Protein AF-A0A495IFT9-F1 (afdb_monomer_lite)

Secondary structure (DSSP, 8-state):
---TTTT---EEEEEEEETTS-TTHHHHHHHHHHHHHHHT-SEEEEEEEEEEEEETTEEEEEEEEEEEETTS-----------

Sequence (83 aa):
MNDPRDIASTLTFAQSVHADDEPGRFSELLRNVADTVDGLGRVDVHDMTFRQESTPQGDFLTISVYYDRLDGPDLRIVPIHGD

Organism: NCBI:txid386892

Structure (mmCIF, N/CA/C/O backbone):
data_AF-A0A495IFT9-F1
#
_entry.id   AF-A0A495IFT9-F1
#
loop_
_atom_site.group_PDB
_atom_site.id
_atom_site.type_symbol
_atom_site.label_atom_id
_atom_site.label_alt_id
_atom_site.label_comp_id
_atom_site.label_asym_id
_atom_site.label_entity_id
_atom_site.label_seq_id
_atom_site.pdbx_PDB_ins_code
_atom_site.Cartn_x
_atom_site.Cartn_y
_atom_site.Cartn_z
_atom_site.occupancy
_atom_site.B_iso_or_equiv
_atom_site.auth_seq_id
_atom_site.auth_comp_id
_atom_site.auth_asym_id
_atom_site.auth_atom_id
_atom_site.pdbx_PDB_model_num
ATOM 1 N N . MET A 1 1 ? 29.340 15.572 -11.260 1.00 43.31 1 MET A N 1
ATOM 2 C CA . MET A 1 1 ? 29.386 14.194 -10.736 1.00 43.31 1 MET A CA 1
ATOM 3 C C . MET A 1 1 ? 27.940 13.804 -10.498 1.00 43.31 1 MET A C 1
ATOM 5 O O . MET A 1 1 ? 27.378 14.278 -9.525 1.00 43.31 1 MET A O 1
ATOM 9 N N . ASN A 1 2 ? 27.310 13.116 -11.455 1.00 48.56 2 ASN A N 1
ATOM 10 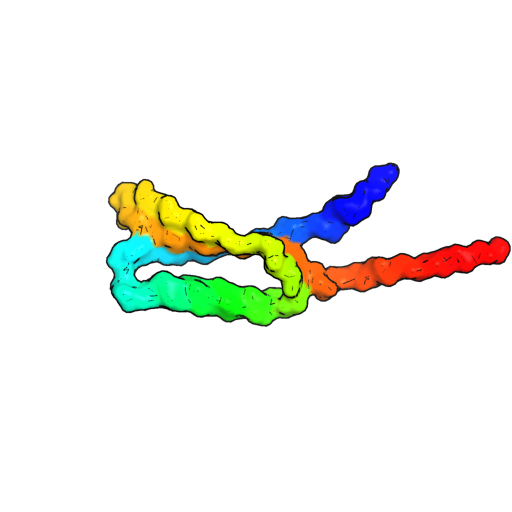C CA . ASN A 1 2 ? 25.936 12.628 -11.293 1.00 48.56 2 ASN A CA 1
ATOM 11 C C . ASN A 1 2 ? 25.999 11.349 -10.460 1.00 48.56 2 ASN A C 1
ATOM 13 O O . ASN A 1 2 ? 26.771 10.449 -10.797 1.00 48.56 2 ASN A O 1
ATOM 17 N N . ASP A 1 3 ? 25.247 11.298 -9.367 1.00 58.56 3 ASP A N 1
ATOM 18 C CA . ASP A 1 3 ? 25.112 10.089 -8.566 1.00 58.56 3 ASP A CA 1
ATOM 19 C C . ASP A 1 3 ? 24.217 9.102 -9.336 1.00 58.56 3 ASP A C 1
ATOM 21 O O . ASP A 1 3 ? 23.111 9.473 -9.729 1.00 58.56 3 ASP A O 1
ATOM 25 N N . PRO A 1 4 ? 24.643 7.854 -9.585 1.00 55.12 4 PRO A N 1
ATOM 26 C CA . PRO A 1 4 ? 23.807 6.856 -10.253 1.00 55.12 4 PRO A CA 1
ATOM 27 C C . PRO A 1 4 ? 22.540 6.484 -9.459 1.00 55.12 4 PRO A C 1
ATOM 29 O O . PRO A 1 4 ? 21.717 5.730 -9.964 1.00 55.12 4 PRO A O 1
ATOM 32 N N . ARG A 1 5 ? 22.357 6.999 -8.238 1.00 56.22 5 ARG A N 1
ATOM 33 C CA . ARG A 1 5 ? 21.117 6.880 -7.457 1.00 56.22 5 ARG A CA 1
ATOM 34 C C . ARG A 1 5 ? 20.081 7.961 -7.785 1.00 56.22 5 ARG A C 1
ATOM 36 O O . ARG A 1 5 ? 18.912 7.749 -7.493 1.00 56.22 5 ARG A O 1
ATOM 43 N N . ASP A 1 6 ? 20.456 9.057 -8.451 1.00 53.38 6 ASP A N 1
ATOM 44 C CA . ASP A 1 6 ? 19.518 10.127 -8.853 1.00 53.38 6 ASP A CA 1
ATOM 45 C C . ASP A 1 6 ? 18.600 9.736 -10.034 1.00 53.38 6 ASP A C 1
ATOM 47 O O . ASP A 1 6 ? 17.773 10.531 -10.476 1.00 53.38 6 ASP A O 1
ATOM 51 N N . ILE A 1 7 ? 18.727 8.515 -10.564 1.00 55.38 7 ILE A N 1
ATOM 52 C CA . ILE A 1 7 ? 17.932 8.000 -11.695 1.00 55.38 7 ILE A CA 1
ATOM 53 C C . ILE A 1 7 ? 16.829 7.008 -11.290 1.00 55.38 7 ILE A C 1
ATOM 55 O O . ILE A 1 7 ? 15.959 6.729 -12.112 1.00 55.38 7 ILE A O 1
ATOM 59 N N . ALA A 1 8 ? 16.803 6.524 -10.043 1.00 54.31 8 ALA A N 1
ATOM 60 C CA . ALA A 1 8 ? 15.713 5.694 -9.524 1.00 54.31 8 ALA A CA 1
ATOM 61 C C . ALA A 1 8 ? 14.801 6.556 -8.640 1.00 54.31 8 ALA A C 1
ATOM 63 O O . ALA A 1 8 ? 15.023 6.717 -7.442 1.00 54.31 8 ALA A O 1
ATOM 64 N N . SER A 1 9 ? 13.796 7.188 -9.249 1.00 68.75 9 SER A N 1
ATOM 65 C CA . SER A 1 9 ? 12.737 7.836 -8.472 1.00 68.75 9 SER A CA 1
ATOM 66 C C . SER A 1 9 ? 11.851 6.753 -7.865 1.00 68.75 9 SER A C 1
ATOM 68 O O . SER A 1 9 ? 10.984 6.236 -8.565 1.00 68.75 9 SER A O 1
ATOM 70 N N . THR A 1 10 ? 12.044 6.440 -6.581 1.00 80.94 10 THR A N 1
ATOM 71 C CA . THR A 1 10 ? 11.110 5.579 -5.846 1.00 80.94 10 THR A CA 1
ATOM 72 C C . THR A 1 10 ? 9.731 6.222 -5.840 1.00 80.94 10 THR A C 1
ATOM 74 O O . THR A 1 10 ? 9.529 7.303 -5.280 1.00 80.94 10 THR A O 1
ATOM 77 N N . LEU A 1 11 ? 8.778 5.565 -6.494 1.00 87.69 11 LEU A N 1
ATOM 78 C CA . LEU A 1 11 ? 7.390 5.991 -6.567 1.00 87.69 11 LEU A CA 1
ATOM 79 C C . LEU A 1 11 ? 6.604 5.392 -5.404 1.00 87.69 11 LEU A C 1
ATOM 81 O O . LEU A 1 11 ? 6.929 4.327 -4.879 1.00 87.69 11 LEU A O 1
ATOM 85 N N . THR A 1 12 ? 5.531 6.075 -5.012 1.00 93.19 12 THR A N 1
ATOM 86 C CA . THR A 1 12 ? 4.610 5.565 -4.000 1.00 93.19 12 THR A CA 1
ATOM 87 C C . THR A 1 12 ? 3.162 5.830 -4.377 1.00 93.19 12 THR A C 1
ATOM 89 O O . THR A 1 12 ? 2.841 6.854 -4.984 1.00 93.19 12 THR A O 1
ATOM 92 N N . PHE A 1 13 ? 2.284 4.898 -4.019 1.00 95.00 13 PHE A N 1
ATOM 93 C CA . PHE A 1 13 ? 0.847 5.132 -3.954 1.00 95.00 13 PHE A CA 1
ATOM 94 C C . PHE A 1 13 ? 0.299 4.544 -2.655 1.00 95.00 13 PHE A C 1
ATOM 96 O O . PHE A 1 13 ? 0.883 3.617 -2.091 1.00 95.00 13 PHE A O 1
ATOM 103 N N . ALA A 1 14 ? -0.830 5.076 -2.194 1.00 94.56 14 ALA A N 1
ATOM 104 C CA . ALA A 1 14 ? -1.507 4.583 -1.007 1.00 94.56 14 ALA A CA 1
ATOM 105 C C . ALA A 1 14 ? -3.014 4.481 -1.241 1.00 94.56 14 ALA A C 1
ATOM 107 O O . ALA A 1 14 ? -3.594 5.282 -1.976 1.00 94.56 14 ALA A O 1
ATOM 108 N N . GLN A 1 15 ? -3.636 3.495 -0.604 1.00 94.88 15 GLN A N 1
ATOM 109 C CA . GLN A 1 15 ? -5.083 3.310 -0.587 1.00 94.88 15 GLN A CA 1
ATOM 110 C C . GLN A 1 15 ? -5.545 3.106 0.848 1.00 94.88 15 GLN A C 1
ATOM 112 O O . GLN A 1 15 ? -4.856 2.449 1.630 1.00 94.88 15 GLN A O 1
ATOM 117 N N . SER A 1 16 ? -6.701 3.669 1.191 1.00 92.94 16 SER A N 1
ATOM 118 C CA . SER A 1 16 ? -7.259 3.596 2.536 1.00 92.94 16 SER A CA 1
ATOM 119 C C . SER A 1 16 ? -8.728 3.194 2.537 1.00 92.94 16 SER A C 1
ATOM 121 O O . SER A 1 16 ? -9.460 3.429 1.574 1.00 92.94 16 SER A O 1
ATOM 123 N N . VAL A 1 17 ? -9.150 2.573 3.634 1.00 92.12 17 VAL A N 1
ATOM 124 C CA . VAL A 1 17 ? -10.542 2.206 3.908 1.00 92.12 17 VAL A CA 1
ATOM 125 C C . VAL A 1 17 ? -10.862 2.489 5.370 1.00 92.12 17 VAL A C 1
ATOM 127 O O . VAL A 1 17 ? -9.964 2.460 6.216 1.00 92.12 17 VAL A O 1
ATOM 130 N N . HIS A 1 18 ? -12.128 2.763 5.673 1.00 90.12 18 HIS A N 1
ATOM 131 C CA . HIS A 1 18 ? -12.580 2.840 7.054 1.00 90.12 18 HIS A CA 1
ATOM 132 C C . HIS A 1 18 ? -12.530 1.430 7.666 1.00 90.12 18 HIS A C 1
ATOM 134 O O . HIS A 1 18 ? -13.040 0.473 7.086 1.00 90.12 18 HIS A O 1
ATOM 140 N N . ALA A 1 19 ? -11.863 1.274 8.805 1.00 80.19 19 ALA A N 1
ATOM 141 C CA . ALA A 1 19 ? -11.641 -0.019 9.445 1.00 80.19 19 ALA A CA 1
ATOM 142 C C . ALA A 1 19 ? -12.915 -0.568 10.105 1.00 80.19 19 ALA A C 1
ATOM 144 O O . ALA A 1 19 ? -13.051 -1.783 10.223 1.00 80.19 19 ALA A O 1
ATOM 145 N N . ASP A 1 20 ? -13.847 0.317 10.476 1.00 76.88 20 ASP A N 1
ATOM 146 C CA . ASP A 1 20 ? -15.162 -0.065 11.011 1.00 76.88 20 ASP A CA 1
ATOM 147 C C . ASP A 1 20 ? -16.192 -0.410 9.919 1.00 76.88 20 ASP A C 1
ATOM 149 O O . ASP A 1 20 ? -17.334 -0.744 10.239 1.00 76.88 20 ASP A O 1
ATOM 153 N N . ASP A 1 21 ? -15.827 -0.314 8.633 1.00 71.69 21 ASP A N 1
ATOM 154 C CA . ASP A 1 21 ? -16.718 -0.757 7.561 1.00 71.69 21 ASP A CA 1
ATOM 155 C C . ASP A 1 21 ? -16.861 -2.292 7.563 1.00 71.69 21 ASP A C 1
ATOM 157 O O . ASP A 1 21 ? -16.005 -3.025 8.058 1.00 71.69 21 ASP A O 1
ATOM 161 N N . GLU A 1 22 ? -17.964 -2.767 6.979 1.00 74.56 22 GLU A N 1
ATOM 162 C CA . GLU A 1 22 ? -18.390 -4.172 6.895 1.00 74.56 22 GLU A CA 1
ATOM 163 C C . GLU A 1 22 ? -17.251 -5.218 6.768 1.00 74.56 22 GLU A C 1
ATOM 165 O O . GLU A 1 22 ? -16.259 -5.003 6.054 1.00 74.56 22 GLU A O 1
ATOM 170 N N . PRO A 1 23 ? -17.415 -6.418 7.367 1.00 71.19 23 PRO A N 1
ATOM 171 C CA . PRO A 1 23 ? -16.453 -7.509 7.239 1.00 71.19 23 PRO A CA 1
ATOM 172 C C . PRO A 1 23 ? -16.109 -7.796 5.768 1.00 71.19 23 PRO A C 1
ATOM 174 O O . PRO A 1 23 ? -16.987 -8.085 4.961 1.00 71.19 23 PRO A O 1
ATOM 177 N N . GLY A 1 24 ? -14.818 -7.749 5.423 1.00 76.38 24 GLY A N 1
ATOM 178 C CA . GLY A 1 24 ? -14.322 -8.012 4.061 1.00 76.38 24 GLY A CA 1
ATOM 179 C C . GLY A 1 24 ? -13.665 -6.814 3.373 1.00 76.38 24 GLY A C 1
ATOM 180 O O . GLY A 1 24 ? -12.907 -7.001 2.423 1.00 76.38 24 GLY A O 1
ATOM 181 N N . ARG A 1 25 ? -13.835 -5.600 3.906 1.00 82.62 25 ARG A N 1
ATOM 182 C CA . ARG A 1 25 ? -13.228 -4.373 3.362 1.00 82.62 25 ARG A CA 1
ATOM 183 C C . ARG A 1 25 ? -11.704 -4.383 3.334 1.00 82.62 25 ARG A C 1
ATOM 185 O O . ARG A 1 25 ? -11.108 -3.845 2.407 1.00 82.62 25 ARG A O 1
ATOM 192 N N . PHE A 1 26 ? -11.059 -5.061 4.283 1.00 85.75 26 PHE A N 1
ATOM 193 C CA . PHE A 1 26 ? -9.609 -5.265 4.225 1.00 85.75 26 PHE A CA 1
ATOM 194 C C . PHE A 1 26 ? -9.188 -6.138 3.035 1.00 85.75 26 PHE A C 1
ATOM 196 O O . PHE A 1 26 ? -8.220 -5.826 2.345 1.00 85.75 26 PHE A O 1
ATOM 203 N N . SER A 1 27 ? -9.922 -7.219 2.764 1.00 90.06 27 SER A N 1
ATOM 204 C CA . SER A 1 27 ? -9.650 -8.086 1.614 1.00 90.06 27 SER A CA 1
ATOM 205 C C . SER A 1 27 ? -9.902 -7.360 0.293 1.00 90.06 27 SER A C 1
ATOM 207 O O . SER A 1 27 ? -9.129 -7.525 -0.647 1.00 90.06 27 SER A O 1
ATOM 209 N N . GLU A 1 28 ? -10.933 -6.517 0.232 1.00 91.06 28 GLU A N 1
ATOM 210 C CA . GLU A 1 28 ? -11.174 -5.631 -0.910 1.00 91.06 28 GLU A CA 1
ATOM 211 C C . GLU A 1 28 ? -10.061 -4.592 -1.074 1.00 91.06 28 GLU A C 1
ATOM 213 O O . GLU A 1 28 ? -9.597 -4.378 -2.188 1.00 91.06 28 GLU A O 1
ATOM 218 N N . LEU A 1 29 ? -9.571 -3.997 0.017 1.00 92.75 29 LEU A N 1
ATOM 219 C CA . LEU A 1 29 ? -8.439 -3.072 -0.020 1.00 92.75 29 LEU A CA 1
ATOM 220 C C . LEU A 1 29 ? -7.182 -3.756 -0.573 1.00 92.75 29 LEU A C 1
ATOM 222 O O . LEU A 1 29 ? -6.538 -3.219 -1.469 1.00 92.75 29 LEU A O 1
ATOM 226 N N . LEU A 1 30 ? -6.864 -4.966 -0.104 1.00 93.56 30 LEU A N 1
ATOM 227 C CA . LEU A 1 30 ? -5.758 -5.760 -0.648 1.00 93.56 30 LEU A CA 1
ATOM 228 C C . LEU A 1 30 ? -5.948 -6.062 -2.136 1.00 93.56 30 LEU A C 1
ATOM 230 O O . LEU A 1 30 ? -4.990 -5.992 -2.906 1.00 93.56 30 LEU A O 1
ATOM 234 N N . ARG A 1 31 ? -7.179 -6.382 -2.551 1.00 95.56 31 ARG A N 1
ATOM 235 C CA . ARG A 1 31 ? -7.490 -6.642 -3.956 1.00 95.56 31 ARG A CA 1
ATOM 236 C C . ARG A 1 31 ? -7.301 -5.393 -4.811 1.00 95.56 31 ARG A C 1
ATOM 238 O O . ARG A 1 31 ? -6.655 -5.478 -5.846 1.00 95.56 31 ARG A O 1
ATOM 245 N N . ASN A 1 32 ? -7.781 -4.245 -4.347 1.00 95.44 32 ASN A N 1
ATOM 246 C CA . ASN A 1 32 ? -7.632 -2.968 -5.039 1.00 95.44 32 ASN A CA 1
ATOM 247 C C . ASN A 1 32 ? -6.158 -2.560 -5.171 1.00 95.44 32 ASN A C 1
ATOM 249 O O . ASN A 1 32 ? -5.745 -2.064 -6.222 1.00 95.44 32 ASN A O 1
ATOM 253 N N . VAL A 1 33 ? -5.348 -2.810 -4.137 1.00 96.50 33 VAL A N 1
ATOM 254 C CA . VAL A 1 33 ? -3.896 -2.603 -4.196 1.00 96.50 33 VAL A CA 1
ATOM 255 C C . VAL A 1 33 ? -3.272 -3.525 -5.242 1.00 96.50 33 VAL A C 1
ATOM 257 O O . VAL A 1 33 ? -2.506 -3.044 -6.073 1.00 96.50 33 VAL A O 1
ATOM 260 N N . ALA A 1 34 ? -3.627 -4.814 -5.252 1.00 95.69 34 ALA A N 1
ATOM 261 C CA . ALA A 1 34 ? -3.124 -5.769 -6.240 1.00 95.69 34 ALA A CA 1
ATOM 262 C C . ALA A 1 34 ? -3.504 -5.370 -7.675 1.00 95.69 34 ALA A C 1
ATOM 264 O O . ALA A 1 34 ? -2.631 -5.283 -8.532 1.00 95.69 34 ALA A O 1
ATOM 265 N N . ASP A 1 35 ? -4.772 -5.024 -7.914 1.00 97.50 35 ASP A N 1
ATOM 266 C CA . ASP A 1 35 ? -5.254 -4.573 -9.224 1.00 97.50 35 ASP A CA 1
ATOM 267 C C . ASP A 1 35 ? -4.548 -3.272 -9.664 1.00 97.50 35 ASP A C 1
ATOM 269 O O . ASP A 1 35 ? -4.279 -3.064 -10.849 1.00 97.50 35 ASP A O 1
ATOM 273 N N . THR A 1 36 ? -4.187 -2.403 -8.712 1.00 96.25 36 THR A N 1
ATOM 274 C CA . THR A 1 36 ? -3.393 -1.197 -8.993 1.00 96.25 36 THR A CA 1
ATOM 275 C C . THR A 1 36 ? -1.966 -1.553 -9.395 1.00 96.25 36 THR A C 1
ATOM 277 O O . THR A 1 36 ? -1.479 -1.012 -10.383 1.00 96.25 36 THR A O 1
ATOM 280 N N . VAL A 1 37 ? -1.306 -2.467 -8.673 1.00 94.00 37 VAL A N 1
ATOM 281 C CA . VAL A 1 37 ? 0.044 -2.946 -9.019 1.00 94.00 37 VAL A CA 1
ATOM 282 C C . VAL A 1 37 ? 0.056 -3.585 -10.406 1.00 94.00 37 VAL A C 1
ATOM 284 O O . VAL A 1 37 ? 0.898 -3.221 -11.224 1.00 94.00 37 VAL A O 1
ATOM 287 N N . ASP A 1 38 ? -0.915 -4.446 -10.712 1.00 94.00 38 ASP A N 1
ATOM 288 C CA . ASP A 1 38 ? -1.054 -5.066 -12.035 1.00 94.00 38 ASP A CA 1
ATOM 289 C C . ASP A 1 38 ? -1.243 -4.011 -13.142 1.00 94.00 38 ASP A C 1
ATOM 291 O O . ASP A 1 38 ? -0.683 -4.125 -14.235 1.00 94.00 38 ASP A O 1
ATOM 295 N N . GLY A 1 39 ? -1.987 -2.938 -12.851 1.00 93.75 39 GLY A N 1
ATOM 296 C CA . GLY A 1 39 ? -2.196 -1.816 -13.767 1.00 93.75 39 GLY A CA 1
ATOM 297 C C . GLY A 1 39 ? -0.969 -0.922 -13.993 1.00 93.75 39 GLY A C 1
ATOM 298 O O . GLY A 1 39 ? -0.943 -0.169 -14.969 1.00 93.75 39 GLY A O 1
ATOM 299 N N . LEU A 1 40 ? 0.053 -0.982 -13.131 1.00 90.62 40 LEU A N 1
ATOM 300 C CA . LEU A 1 40 ? 1.266 -0.164 -13.259 1.00 90.62 40 LEU A CA 1
ATOM 301 C C . LEU A 1 40 ? 2.244 -0.675 -14.328 1.00 90.62 40 LEU A C 1
ATOM 303 O O . LEU A 1 40 ? 3.139 0.081 -14.718 1.00 90.62 40 LEU A O 1
ATOM 307 N N . GLY A 1 41 ? 2.072 -1.902 -14.827 1.00 90.12 41 GLY A N 1
ATOM 308 C CA . GLY A 1 41 ? 2.996 -2.523 -15.779 1.00 90.12 41 GLY A CA 1
ATOM 309 C C . GLY A 1 41 ? 4.175 -3.196 -15.076 1.00 90.12 41 GLY A C 1
ATOM 310 O O . GLY A 1 41 ? 4.010 -3.778 -14.004 1.00 90.12 41 GLY A O 1
ATOM 311 N N . ARG A 1 42 ? 5.377 -3.171 -15.670 1.00 92.19 42 ARG A N 1
ATOM 312 C CA . ARG A 1 42 ? 6.533 -3.828 -15.044 1.00 92.19 42 ARG A CA 1
ATOM 313 C C . ARG A 1 42 ? 7.090 -2.919 -13.960 1.00 92.19 42 ARG A C 1
ATOM 315 O O . ARG A 1 42 ? 7.695 -1.881 -14.235 1.00 92.19 42 ARG A O 1
ATOM 322 N N . VAL A 1 43 ? 6.905 -3.343 -12.720 1.00 91.31 43 VAL A N 1
ATOM 323 C CA . VAL A 1 43 ? 7.410 -2.658 -11.534 1.00 91.31 43 VAL A CA 1
ATOM 324 C C . VAL A 1 43 ? 8.243 -3.603 -10.682 1.00 91.31 43 VAL A C 1
ATOM 326 O O . VAL A 1 43 ? 8.048 -4.817 -10.726 1.00 91.31 43 VAL A O 1
ATOM 329 N N . ASP A 1 44 ? 9.161 -3.032 -9.913 1.00 91.88 44 ASP A N 1
ATOM 330 C CA . ASP A 1 44 ? 9.810 -3.703 -8.789 1.00 91.88 44 ASP A CA 1
ATOM 331 C C . ASP A 1 44 ? 9.264 -3.094 -7.498 1.00 91.88 44 ASP A C 1
ATOM 333 O O . ASP A 1 44 ? 9.310 -1.874 -7.329 1.00 91.88 44 ASP A O 1
ATOM 337 N N . VAL A 1 45 ? 8.667 -3.918 -6.636 1.00 92.81 45 VAL A N 1
ATOM 338 C CA . VAL A 1 45 ? 8.057 -3.465 -5.379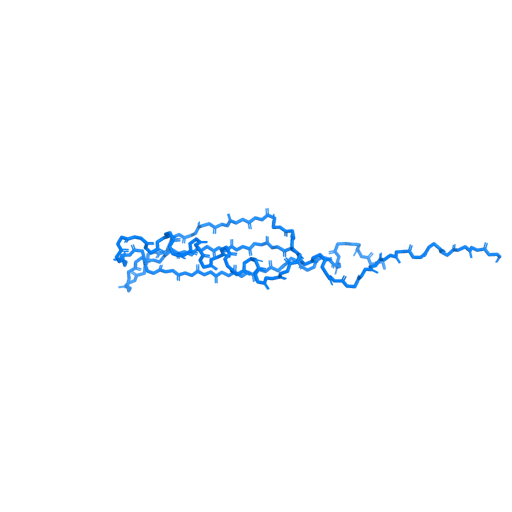 1.00 92.81 45 VAL A CA 1
ATOM 339 C C . VAL A 1 45 ? 9.051 -3.696 -4.256 1.00 92.81 45 VAL A C 1
ATOM 341 O O . VAL A 1 45 ? 9.393 -4.835 -3.943 1.00 92.81 45 VAL A O 1
ATOM 344 N N . HIS A 1 46 ? 9.464 -2.606 -3.620 1.00 92.75 46 HIS A N 1
ATOM 345 C CA . HIS A 1 46 ? 10.490 -2.623 -2.579 1.00 92.75 46 HIS A CA 1
ATOM 346 C C . HIS A 1 46 ? 9.905 -2.844 -1.198 1.00 92.75 46 HIS A C 1
ATOM 348 O O . HIS A 1 46 ? 10.484 -3.553 -0.378 1.00 92.75 46 HIS A O 1
ATOM 354 N N . ASP A 1 47 ? 8.770 -2.199 -0.933 1.00 94.25 47 ASP A N 1
ATOM 355 C CA . ASP A 1 47 ? 8.150 -2.218 0.382 1.00 94.25 47 ASP A CA 1
ATOM 356 C C . ASP A 1 47 ? 6.635 -2.012 0.294 1.00 94.25 47 ASP A C 1
ATOM 358 O O . ASP A 1 47 ? 6.107 -1.366 -0.619 1.00 94.25 47 ASP A O 1
ATOM 362 N N . MET A 1 48 ? 5.941 -2.557 1.287 1.00 95.25 48 MET A N 1
ATOM 363 C CA . MET A 1 48 ? 4.518 -2.367 1.511 1.00 95.25 48 MET A CA 1
ATOM 364 C C . MET A 1 48 ? 4.284 -2.170 3.003 1.00 95.25 48 MET A C 1
ATOM 366 O O . MET A 1 48 ? 4.544 -3.059 3.814 1.00 95.25 48 MET A O 1
ATOM 370 N N . THR A 1 49 ? 3.738 -1.014 3.364 1.00 95.12 49 THR A N 1
ATOM 371 C CA . THR A 1 49 ? 3.471 -0.672 4.763 1.00 95.12 49 THR A CA 1
ATOM 372 C C . THR A 1 49 ? 1.980 -0.577 5.033 1.00 95.12 49 THR A C 1
ATOM 374 O O . THR A 1 49 ? 1.201 -0.129 4.191 1.00 95.12 49 THR A O 1
ATOM 377 N N . PHE A 1 50 ? 1.597 -0.989 6.239 1.00 93.88 50 PHE A N 1
ATOM 378 C CA . PHE A 1 50 ? 0.232 -0.936 6.742 1.00 93.88 50 PHE A CA 1
ATOM 379 C C . PHE A 1 50 ? 0.192 0.052 7.904 1.00 93.88 50 PHE A C 1
ATOM 381 O O . PHE A 1 50 ? 0.975 -0.063 8.850 1.00 93.88 50 PHE A O 1
ATOM 388 N N . ARG A 1 51 ? -0.716 1.023 7.844 1.00 93.94 51 ARG A N 1
ATOM 389 C CA . ARG A 1 51 ? -0.945 1.993 8.918 1.00 93.94 51 ARG A CA 1
ATOM 390 C C . ARG A 1 51 ? -2.419 2.006 9.279 1.00 93.94 51 ARG A C 1
ATOM 392 O O . ARG A 1 51 ? -3.248 2.243 8.410 1.00 93.94 51 ARG A O 1
ATOM 399 N N . GLN A 1 52 ? -2.716 1.828 10.561 1.00 92.25 52 GLN A N 1
ATOM 400 C CA . GLN A 1 52 ? -4.020 2.155 11.124 1.00 92.25 52 GLN A CA 1
ATOM 401 C C . GLN A 1 52 ? -3.934 3.511 11.827 1.00 92.25 52 GLN A C 1
ATOM 403 O O . GLN A 1 52 ? -2.984 3.763 12.571 1.00 92.25 52 GLN A O 1
ATOM 408 N N . GLU A 1 53 ? -4.899 4.384 11.570 1.00 93.88 53 GLU A N 1
ATOM 409 C CA . GLU A 1 53 ? -5.016 5.704 12.183 1.00 93.88 53 GLU A CA 1
ATOM 410 C C . GLU A 1 53 ? -6.419 5.876 12.767 1.00 93.88 53 GLU A C 1
ATOM 412 O O . GLU A 1 53 ? -7.409 5.778 12.046 1.00 93.88 53 GLU A O 1
ATOM 417 N N . SER A 1 54 ? -6.495 6.141 14.072 1.00 92.88 54 SER A N 1
ATOM 418 C CA . SER A 1 54 ? -7.752 6.438 14.760 1.00 92.88 54 SER A CA 1
ATOM 419 C C . SER A 1 54 ? -8.052 7.929 14.699 1.00 92.88 54 SER A C 1
ATOM 421 O O . SER A 1 54 ? -7.282 8.749 15.206 1.00 92.88 54 SER A O 1
ATOM 423 N N . THR A 1 55 ? -9.189 8.286 14.109 1.00 89.81 55 THR A N 1
ATOM 424 C CA . THR A 1 55 ? -9.657 9.672 13.975 1.00 89.81 55 THR A CA 1
ATOM 425 C C . THR A 1 55 ? -11.005 9.854 14.684 1.00 89.81 55 THR A C 1
ATOM 427 O O . THR A 1 55 ? -11.689 8.869 14.963 1.00 89.81 55 THR A O 1
ATOM 430 N N . PRO A 1 56 ? -11.459 11.093 14.956 1.00 93.00 56 PRO A N 1
ATOM 431 C CA . PRO A 1 56 ? -12.819 11.329 15.452 1.00 93.00 56 PRO A CA 1
ATOM 432 C C . PRO A 1 56 ? -13.927 10.805 14.526 1.00 93.00 56 PRO A C 1
ATOM 434 O O . PRO A 1 56 ? -15.058 10.630 14.970 1.00 93.00 56 PRO A O 1
ATOM 437 N N . GLN A 1 57 ? -13.621 10.605 13.244 1.00 86.56 57 GLN A N 1
ATOM 438 C CA . GLN A 1 57 ? -14.531 10.069 12.237 1.00 86.56 57 GLN A CA 1
ATOM 439 C C . GLN A 1 57 ? -14.561 8.535 12.224 1.00 86.56 57 GLN A C 1
ATOM 441 O O . GLN A 1 57 ? -15.469 7.983 11.617 1.00 86.56 57 GLN A O 1
ATOM 446 N N . GLY A 1 58 ? -13.623 7.895 12.930 1.00 88.00 58 GLY A N 1
ATOM 447 C CA . GLY A 1 58 ? -13.442 6.453 13.042 1.00 88.00 58 GLY A CA 1
ATOM 448 C C . GLY A 1 58 ? -12.029 6.017 12.656 1.00 88.00 58 GLY A C 1
ATOM 449 O O . GLY A 1 58 ? -11.134 6.849 12.442 1.00 88.00 58 GLY A O 1
ATOM 450 N N . ASP A 1 59 ? -11.814 4.708 12.628 1.00 90.69 59 ASP A N 1
ATOM 451 C CA . ASP A 1 59 ? -10.510 4.132 12.320 1.00 90.69 59 ASP A CA 1
ATOM 452 C C . ASP A 1 59 ? -10.312 4.001 10.808 1.00 90.69 59 ASP A C 1
ATOM 454 O O . ASP A 1 59 ? -11.210 3.592 10.080 1.00 90.69 59 ASP A O 1
ATOM 458 N N . PHE A 1 60 ? -9.108 4.294 10.325 1.00 92.06 60 PHE A N 1
ATOM 459 C CA . PHE A 1 60 ? -8.730 4.126 8.924 1.00 92.06 60 PHE A CA 1
ATOM 460 C C . PHE A 1 60 ? -7.540 3.195 8.802 1.00 92.06 60 PHE A C 1
ATOM 462 O O . PHE A 1 60 ? -6.527 3.380 9.472 1.00 92.06 60 PHE A O 1
ATOM 469 N N . LEU A 1 61 ? -7.629 2.233 7.889 1.00 92.69 61 LEU A N 1
ATOM 470 C CA . LEU A 1 61 ? -6.509 1.393 7.497 1.00 92.69 61 LEU A CA 1
ATOM 471 C C . LEU A 1 61 ? -5.992 1.844 6.136 1.00 92.69 61 LEU A C 1
ATOM 473 O O . LEU A 1 61 ? -6.753 1.937 5.179 1.00 92.69 61 LEU A O 1
ATOM 477 N N . THR A 1 62 ? -4.692 2.098 6.052 1.00 95.12 62 THR A N 1
ATOM 478 C CA . THR A 1 62 ? -3.995 2.540 4.845 1.00 95.12 62 THR A CA 1
ATOM 479 C C . THR A 1 62 ? -2.903 1.546 4.479 1.00 95.12 62 THR A C 1
ATOM 481 O O . THR A 1 62 ? -2.115 1.148 5.339 1.00 95.12 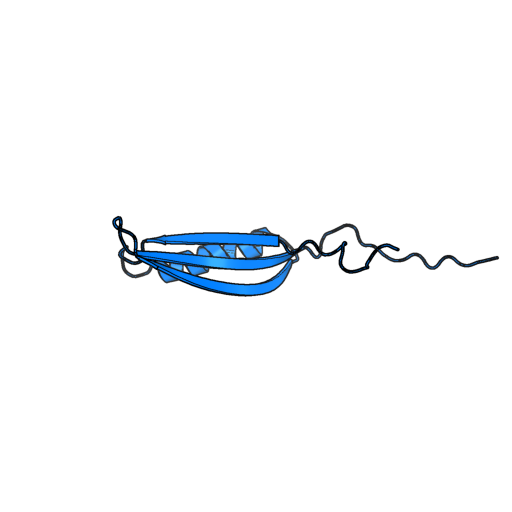62 THR A O 1
ATOM 484 N N . ILE A 1 63 ? -2.835 1.182 3.200 1.00 96.31 63 ILE A N 1
ATOM 485 C CA . ILE A 1 63 ? -1.729 0.427 2.611 1.00 96.31 63 ILE A CA 1
ATOM 486 C C . ILE A 1 63 ? -0.959 1.366 1.692 1.00 96.31 63 ILE A C 1
ATOM 488 O O . ILE A 1 63 ? -1.548 1.931 0.770 1.00 96.31 63 ILE A O 1
ATOM 492 N N . SER A 1 64 ? 0.343 1.505 1.925 1.00 96.94 64 SER A N 1
ATOM 493 C CA . SER A 1 64 ? 1.256 2.258 1.061 1.00 96.94 64 SER A CA 1
ATOM 494 C C . SER A 1 64 ? 2.216 1.299 0.373 1.00 96.94 64 SER A C 1
ATOM 496 O O . SER A 1 64 ? 2.822 0.459 1.038 1.00 96.94 64 SER A O 1
ATOM 498 N N . VAL A 1 65 ? 2.382 1.448 -0.937 1.00 96.25 65 VAL A N 1
ATOM 499 C CA . VAL A 1 65 ? 3.294 0.641 -1.757 1.00 96.25 65 VAL A CA 1
ATOM 500 C C . VAL A 1 65 ? 4.411 1.531 -2.282 1.00 96.25 65 VAL A C 1
ATOM 502 O O . VAL A 1 65 ? 4.144 2.626 -2.785 1.00 96.25 65 VAL A O 1
ATOM 505 N N . TYR A 1 66 ? 5.650 1.059 -2.173 1.00 93.50 66 TYR A N 1
ATOM 506 C CA . TYR A 1 66 ? 6.853 1.717 -2.682 1.00 93.50 66 TYR A CA 1
ATOM 507 C C . TYR A 1 66 ? 7.446 0.872 -3.801 1.00 93.50 66 TYR A C 1
ATOM 509 O O 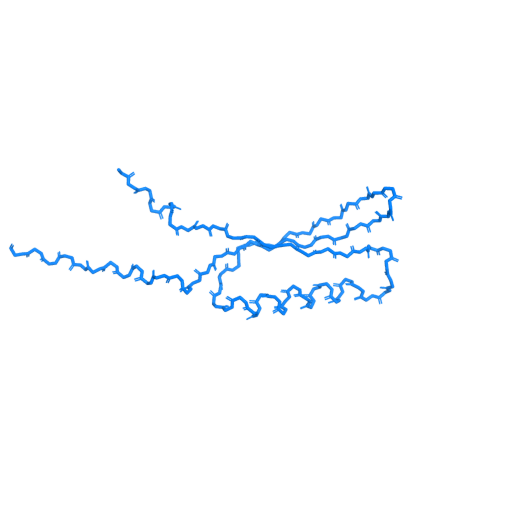. TYR A 1 66 ? 7.698 -0.319 -3.612 1.00 93.50 66 TYR A O 1
ATOM 517 N N . TYR A 1 67 ? 7.639 1.469 -4.971 1.00 92.75 67 TYR A N 1
ATOM 518 C CA . TYR A 1 67 ? 8.018 0.728 -6.167 1.00 92.75 67 TYR A CA 1
ATOM 519 C C . TYR A 1 67 ? 8.819 1.581 -7.149 1.00 92.75 67 TYR A C 1
ATOM 521 O O . TYR A 1 67 ? 8.691 2.805 -7.170 1.00 92.75 67 TYR A O 1
ATOM 529 N N . ASP A 1 68 ? 9.576 0.918 -8.015 1.00 90.88 68 ASP A N 1
ATOM 530 C CA . ASP A 1 68 ? 10.189 1.520 -9.198 1.00 90.88 68 ASP A CA 1
ATOM 531 C C . ASP A 1 68 ? 9.528 0.985 -10.470 1.00 90.88 68 ASP A C 1
ATOM 533 O O . ASP A 1 68 ? 9.127 -0.178 -10.543 1.00 90.88 68 ASP A O 1
ATOM 537 N N . ARG A 1 69 ? 9.427 1.823 -11.508 1.00 87.94 69 ARG A N 1
ATOM 538 C CA . ARG A 1 69 ? 9.012 1.365 -12.843 1.00 87.94 69 ARG A CA 1
ATOM 539 C C . ARG A 1 69 ? 10.217 0.836 -13.604 1.00 87.94 69 ARG A C 1
ATOM 541 O O . ARG A 1 69 ? 11.194 1.553 -13.799 1.00 87.94 69 ARG A O 1
ATOM 548 N N . LEU A 1 70 ? 10.099 -0.386 -14.108 1.00 82.88 70 LEU A N 1
ATOM 549 C CA . LEU A 1 70 ? 11.131 -1.049 -14.907 1.00 82.88 70 LEU A CA 1
ATOM 550 C C . LEU A 1 70 ? 11.030 -0.712 -16.403 1.00 82.88 70 LEU A C 1
ATOM 552 O O . LEU A 1 70 ? 11.926 -1.051 -17.170 1.00 82.88 70 LEU A O 1
ATOM 556 N N . ASP A 1 71 ? 9.959 -0.022 -16.803 1.00 75.00 71 ASP A N 1
ATOM 557 C CA . ASP A 1 71 ? 9.677 0.379 -18.188 1.00 75.00 71 ASP A CA 1
ATOM 558 C C . ASP A 1 71 ? 10.179 1.801 -18.529 1.00 75.00 71 ASP A C 1
ATOM 560 O O . ASP A 1 71 ? 9.841 2.353 -19.578 1.00 75.00 71 ASP A O 1
ATOM 564 N N . GLY A 1 72 ? 10.965 2.426 -17.640 1.00 60.00 72 GLY A N 1
ATOM 565 C CA . GLY A 1 72 ? 11.668 3.685 -17.922 1.00 60.00 72 GLY A CA 1
ATOM 566 C C . GLY A 1 72 ? 12.664 3.533 -19.083 1.00 60.00 72 GLY A C 1
ATOM 567 O O . GLY A 1 72 ? 13.027 2.403 -19.413 1.00 60.00 72 GLY A O 1
ATOM 568 N N . PRO A 1 73 ? 13.100 4.632 -19.741 1.00 51.06 73 PRO A N 1
ATOM 569 C CA . PRO A 1 73 ? 13.980 4.542 -20.902 1.00 51.06 73 PRO A CA 1
ATOM 570 C C . PRO A 1 73 ? 15.190 3.683 -20.549 1.00 51.06 73 PRO A C 1
ATOM 572 O O . PRO A 1 73 ? 15.933 4.005 -19.625 1.00 51.06 73 PRO A O 1
ATO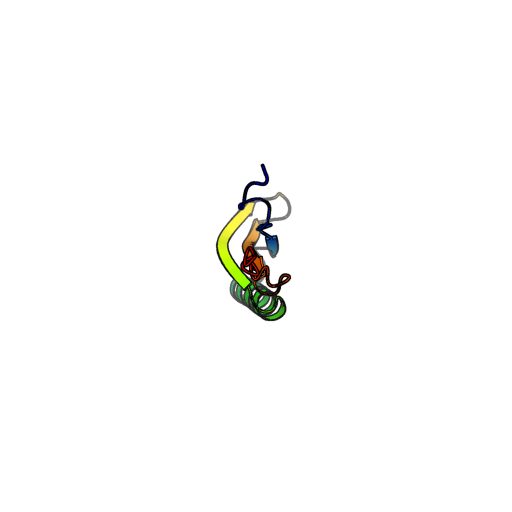M 575 N N . ASP A 1 74 ? 15.330 2.577 -21.278 1.00 51.25 74 ASP A N 1
ATOM 576 C CA . ASP A 1 74 ? 16.415 1.612 -21.171 1.00 51.25 74 ASP A CA 1
ATOM 577 C C . ASP A 1 74 ? 17.733 2.389 -21.325 1.00 51.25 74 ASP A C 1
ATOM 579 O O . ASP A 1 74 ? 18.174 2.682 -22.439 1.00 51.25 74 ASP A O 1
ATOM 583 N N . LEU A 1 75 ? 18.342 2.800 -20.207 1.00 52.03 75 LEU A N 1
ATOM 584 C CA . LEU A 1 75 ? 19.687 3.368 -20.158 1.00 52.03 75 LEU A CA 1
ATOM 585 C C . LEU A 1 75 ? 20.671 2.220 -20.400 1.00 52.03 75 LEU A C 1
ATOM 587 O O . LEU A 1 75 ? 21.513 1.897 -19.563 1.00 52.03 75 LEU A O 1
ATOM 591 N N . ARG A 1 76 ? 20.569 1.583 -21.572 1.00 51.56 76 ARG A N 1
ATOM 592 C CA . ARG A 1 76 ? 21.647 0.769 -22.113 1.00 51.56 76 ARG A CA 1
ATOM 593 C C . ARG A 1 76 ? 22.803 1.719 -22.314 1.00 51.56 76 ARG A C 1
ATOM 595 O O . ARG A 1 76 ? 22.826 2.498 -23.265 1.00 51.56 76 ARG A O 1
ATOM 602 N N . ILE A 1 77 ? 23.743 1.670 -21.383 1.00 52.22 77 ILE A N 1
ATOM 603 C CA . ILE A 1 77 ? 25.062 2.253 -21.546 1.00 52.22 77 ILE A CA 1
ATOM 604 C C . ILE A 1 77 ? 25.623 1.656 -22.836 1.00 52.22 77 ILE A C 1
ATOM 606 O O . ILE A 1 77 ? 26.032 0.497 -22.877 1.00 52.22 77 ILE A O 1
ATOM 610 N N . VAL A 1 78 ? 25.578 2.433 -23.914 1.00 51.03 78 VAL A N 1
ATOM 611 C CA . VAL A 1 78 ? 26.302 2.122 -25.141 1.00 51.03 78 VAL A CA 1
ATOM 612 C C . VAL A 1 78 ? 27.781 2.243 -24.775 1.00 51.03 78 VAL A C 1
ATOM 614 O O . VAL A 1 78 ? 28.193 3.325 -24.348 1.00 51.03 78 VAL A O 1
ATOM 617 N N . PRO A 1 79 ? 28.592 1.176 -24.871 1.00 46.56 79 PRO A N 1
ATOM 618 C CA . PRO A 1 79 ? 30.018 1.317 -24.656 1.00 46.56 79 PRO A CA 1
ATOM 619 C C . PRO A 1 79 ? 30.564 2.229 -25.756 1.00 46.56 79 PRO A C 1
ATOM 621 O O . PRO A 1 79 ? 30.513 1.894 -26.939 1.00 46.56 79 PRO A O 1
ATOM 624 N N . ILE A 1 80 ? 31.068 3.396 -25.360 1.00 56.38 80 ILE A N 1
ATOM 625 C CA . ILE A 1 80 ? 31.908 4.241 -26.206 1.00 56.38 80 ILE A 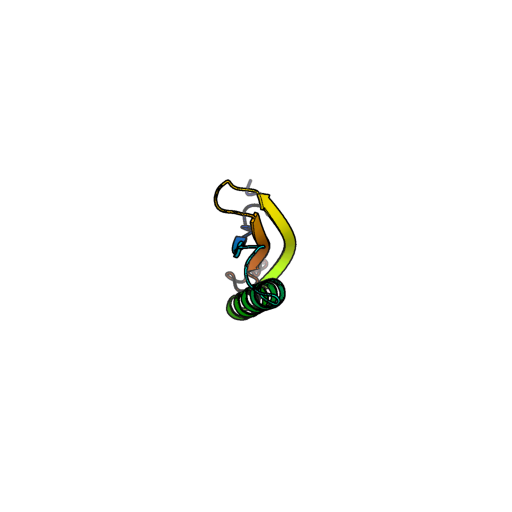CA 1
ATOM 626 C C . ILE A 1 80 ? 33.173 3.444 -26.540 1.00 56.38 80 ILE A C 1
ATOM 628 O O . ILE A 1 80 ? 34.092 3.344 -25.731 1.00 56.38 80 ILE A O 1
ATOM 632 N N . HIS A 1 81 ? 33.194 2.816 -27.716 1.00 46.97 81 HIS A N 1
ATOM 633 C CA . HIS A 1 81 ? 34.437 2.344 -28.311 1.00 46.97 81 HIS A CA 1
ATOM 634 C C . HIS A 1 81 ? 35.226 3.593 -28.707 1.00 46.97 81 HIS A C 1
ATOM 636 O O . HIS A 1 81 ? 34.780 4.360 -29.559 1.00 46.97 81 HIS A O 1
ATOM 642 N N . GLY A 1 82 ? 36.336 3.832 -28.013 1.00 51.25 82 GLY A N 1
ATOM 643 C CA . GLY A 1 82 ? 37.334 4.796 -28.448 1.00 51.25 82 GLY A CA 1
ATOM 644 C C . GLY A 1 82 ? 38.099 4.222 -29.636 1.00 51.25 82 GLY A C 1
ATOM 645 O O . GLY A 1 82 ? 38.524 3.067 -29.578 1.00 51.25 82 GLY A O 1
ATOM 646 N N . ASP A 1 83 ? 38.241 5.036 -30.675 1.00 51.34 83 ASP A N 1
ATOM 647 C CA . ASP A 1 83 ? 39.311 4.948 -31.670 1.00 51.34 83 ASP A CA 1
ATOM 648 C C . ASP A 1 83 ? 40.212 6.177 -31.478 1.00 51.34 83 ASP A C 1
ATOM 650 O O . ASP A 1 83 ? 39.642 7.280 -31.274 1.00 51.34 83 ASP A O 1
#

pLDDT: mean 80.91, std 17.31, range [43.31, 97.5]

Radius of gyration: 18.86 Å; chains: 1; bounding box: 58×22×47 Å

Foldseek 3Di:
DDDPVVPWDWDKDKDKDFPPDDPCVVVVRVVVVVVVVVVLPDKDWDDKDWDWDQDPVHIMIMIMTIITHPPPPPPPPDPPDDD